Protein AF-A0A531KJY1-F1 (afdb_monomer_lite)

Structure (mmCIF, N/CA/C/O backbone):
data_AF-A0A531KJY1-F1
#
_entry.id   AF-A0A531KJY1-F1
#
loop_
_atom_site.group_PDB
_atom_site.id
_atom_site.type_symbol
_atom_site.label_atom_id
_atom_site.label_alt_id
_atom_site.label_comp_id
_atom_site.label_asym_id
_atom_site.label_entity_id
_atom_site.label_seq_id
_atom_site.pdbx_PDB_ins_code
_atom_site.Cartn_x
_atom_site.Cartn_y
_atom_site.Cartn_z
_atom_site.occupancy
_atom_site.B_iso_or_equiv
_atom_site.auth_seq_id
_atom_site.auth_comp_id
_atom_site.auth_asym_id
_atom_site.auth_atom_id
_atom_site.pdbx_PDB_model_num
ATOM 1 N N . MET A 1 1 ? 23.963 -1.052 -19.047 1.00 77.12 1 MET A N 1
ATOM 2 C CA . MET A 1 1 ? 23.993 -1.366 -17.599 1.00 77.12 1 MET A CA 1
ATOM 3 C C . MET A 1 1 ? 23.318 -0.297 -16.748 1.00 77.12 1 MET A C 1
ATOM 5 O O . MET A 1 1 ? 22.362 -0.639 -16.072 1.00 77.12 1 MET A O 1
ATOM 9 N N . LEU A 1 2 ? 23.713 0.982 -16.828 1.00 85.12 2 LEU A N 1
ATOM 10 C CA . LEU A 1 2 ? 23.084 2.059 -16.037 1.00 85.12 2 LEU A CA 1
ATOM 11 C C . LEU A 1 2 ? 21.555 2.157 -16.219 1.00 85.12 2 LEU A C 1
ATOM 13 O O . LEU A 1 2 ? 20.832 2.262 -15.236 1.00 85.12 2 LEU A O 1
ATOM 17 N N . PHE A 1 3 ? 21.066 2.054 -17.460 1.00 85.00 3 PHE A N 1
ATOM 18 C CA . PHE A 1 3 ? 19.628 2.032 -17.759 1.00 85.00 3 PHE A CA 1
ATOM 19 C C . PHE A 1 3 ? 18.883 0.946 -16.968 1.00 85.00 3 PHE A C 1
ATOM 21 O O . PHE A 1 3 ? 17.922 1.247 -16.269 1.00 85.00 3 PHE A O 1
ATOM 28 N N . TRP A 1 4 ? 19.368 -0.298 -17.028 1.00 87.31 4 TRP A N 1
ATOM 29 C CA . TRP A 1 4 ? 18.764 -1.433 -16.331 1.00 87.31 4 TRP A CA 1
ATOM 30 C C . TRP A 1 4 ? 18.750 -1.252 -14.813 1.00 87.31 4 TRP A C 1
ATOM 32 O O . TRP A 1 4 ? 17.758 -1.583 -14.172 1.00 87.31 4 TRP A O 1
ATOM 42 N N . VAL A 1 5 ? 19.809 -0.668 -14.243 1.00 90.44 5 VAL A N 1
ATOM 43 C CA . VAL A 1 5 ? 19.869 -0.344 -12.810 1.00 90.44 5 VAL A CA 1
ATOM 44 C C . VAL A 1 5 ? 18.791 0.675 -12.435 1.00 90.44 5 VAL A C 1
ATOM 46 O O . VAL A 1 5 ? 18.041 0.449 -11.489 1.00 90.44 5 VAL A O 1
ATOM 49 N N . ILE A 1 6 ? 18.664 1.767 -13.194 1.00 92.69 6 ILE A N 1
ATOM 50 C CA . ILE A 1 6 ? 17.649 2.800 -12.938 1.00 92.69 6 ILE A CA 1
ATOM 51 C C . ILE A 1 6 ? 16.239 2.221 -13.093 1.00 92.69 6 ILE A C 1
ATOM 53 O O . ILE A 1 6 ? 15.398 2.413 -12.217 1.00 92.69 6 ILE A O 1
ATOM 57 N N . ALA A 1 7 ? 15.986 1.472 -14.168 1.00 91.06 7 ALA A N 1
ATOM 58 C CA . ALA A 1 7 ? 14.699 0.830 -14.415 1.00 91.06 7 ALA A CA 1
ATOM 59 C C . ALA A 1 7 ? 14.319 -0.136 -13.281 1.00 91.06 7 ALA A C 1
ATOM 61 O O . ALA A 1 7 ? 13.180 -0.110 -12.811 1.00 91.06 7 ALA A O 1
ATOM 62 N N . ALA A 1 8 ? 15.271 -0.937 -12.790 1.00 91.94 8 ALA A N 1
ATOM 63 C CA . ALA A 1 8 ? 15.054 -1.842 -11.666 1.00 91.94 8 ALA A CA 1
ATOM 64 C C . ALA A 1 8 ? 14.720 -1.083 -10.372 1.00 91.94 8 ALA A C 1
ATOM 66 O O . ALA A 1 8 ? 13.756 -1.435 -9.695 1.00 91.94 8 ALA A O 1
ATOM 67 N N . ILE A 1 9 ? 15.458 -0.012 -10.055 1.00 96.69 9 ILE A N 1
ATOM 68 C CA . ILE A 1 9 ? 15.207 0.816 -8.864 1.00 96.69 9 ILE A CA 1
ATOM 69 C C . ILE A 1 9 ? 13.824 1.464 -8.927 1.00 96.69 9 ILE A C 1
ATOM 71 O O . ILE A 1 9 ? 13.078 1.395 -7.954 1.00 96.69 9 ILE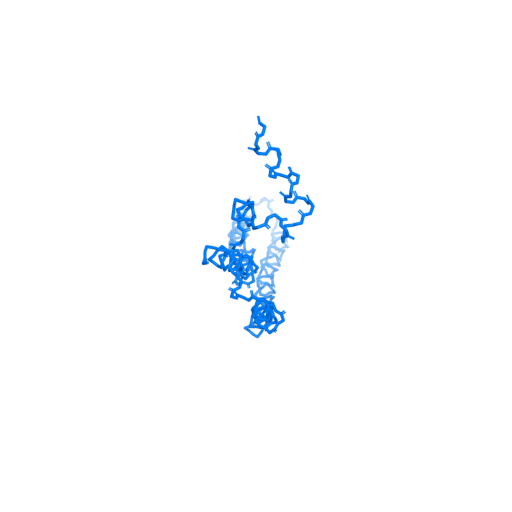 A O 1
ATOM 75 N N . LEU A 1 10 ? 13.458 2.064 -10.063 1.00 96.75 10 LEU A N 1
ATOM 76 C CA . LEU A 1 10 ? 12.151 2.705 -10.232 1.00 96.75 10 LEU A CA 1
ATOM 77 C C . LEU A 1 10 ? 11.010 1.691 -10.132 1.00 96.75 10 LEU A C 1
ATOM 79 O O . LEU A 1 10 ? 10.015 1.950 -9.460 1.00 96.75 10 LEU A O 1
ATOM 83 N N . THR A 1 11 ? 11.172 0.517 -10.743 1.00 95.31 11 THR A N 1
ATOM 84 C CA . THR A 1 11 ? 10.172 -0.559 -10.698 1.00 95.31 11 THR A CA 1
ATOM 85 C C . THR A 1 11 ? 9.995 -1.095 -9.281 1.00 95.31 11 THR A C 1
ATOM 87 O O . THR A 1 11 ? 8.866 -1.265 -8.815 1.00 95.31 11 THR A O 1
ATOM 90 N N . LEU A 1 12 ? 11.102 -1.327 -8.568 1.00 94.50 12 LEU A N 1
ATOM 91 C CA . LEU A 1 12 ? 11.079 -1.766 -7.178 1.00 94.50 12 LEU A CA 1
ATOM 92 C C . LEU A 1 12 ? 10.454 -0.697 -6.277 1.00 94.50 12 LEU A C 1
ATOM 94 O O . LEU A 1 12 ? 9.583 -1.014 -5.473 1.00 94.50 12 LEU A O 1
ATOM 98 N N . GLY A 1 13 ? 10.849 0.566 -6.448 1.00 96.06 13 GLY A N 1
ATOM 99 C CA . GLY A 1 13 ? 10.304 1.701 -5.708 1.00 96.06 13 GLY A CA 1
ATOM 100 C C . GLY A 1 13 ? 8.798 1.857 -5.912 1.00 96.06 13 GLY A C 1
ATOM 101 O O . GLY A 1 13 ? 8.062 1.964 -4.935 1.00 96.06 13 GLY A O 1
ATOM 102 N N . ALA A 1 14 ? 8.322 1.782 -7.158 1.00 94.25 14 ALA A N 1
ATOM 103 C CA . ALA A 1 14 ? 6.896 1.828 -7.477 1.00 94.25 14 ALA A CA 1
ATOM 104 C C . ALA A 1 14 ? 6.132 0.636 -6.876 1.00 94.25 14 ALA A C 1
ATOM 106 O O . ALA A 1 14 ? 5.080 0.819 -6.267 1.00 94.25 14 ALA A O 1
ATOM 107 N N . SER A 1 15 ? 6.686 -0.577 -6.981 1.00 93.06 15 SER A N 1
ATOM 108 C CA . SER A 1 15 ? 6.079 -1.782 -6.400 1.00 93.06 15 SER A CA 1
ATOM 109 C C . SER A 1 15 ? 5.977 -1.673 -4.877 1.00 93.06 15 SER A C 1
ATOM 111 O O . SER A 1 15 ? 4.924 -1.941 -4.303 1.00 93.06 15 SER A O 1
ATOM 113 N N . LEU A 1 16 ? 7.042 -1.219 -4.211 1.00 91.62 16 LEU A N 1
ATOM 114 C CA . LEU A 1 16 ? 7.056 -1.000 -2.766 1.00 91.62 16 LEU A CA 1
ATOM 115 C C . LEU A 1 16 ? 6.085 0.103 -2.346 1.00 91.62 16 LEU A C 1
ATOM 117 O O . LEU A 1 16 ? 5.383 -0.075 -1.357 1.00 91.62 16 LEU A O 1
ATOM 121 N N . ALA A 1 17 ? 5.982 1.202 -3.096 1.00 91.94 17 ALA A N 1
ATOM 122 C CA . ALA A 1 17 ? 5.030 2.274 -2.805 1.00 91.94 17 ALA A CA 1
ATOM 123 C C . ALA A 1 17 ? 3.573 1.780 -2.782 1.00 91.94 17 ALA A C 1
ATOM 125 O O . ALA A 1 17 ? 2.769 2.287 -2.004 1.00 91.94 17 ALA A O 1
ATOM 126 N N . VAL A 1 18 ? 3.246 0.761 -3.584 1.00 89.12 18 VAL A N 1
ATOM 127 C CA . VAL A 1 18 ? 1.929 0.107 -3.578 1.00 89.12 18 VAL A CA 1
ATOM 128 C C . VAL A 1 18 ? 1.825 -0.951 -2.473 1.00 89.12 18 VAL A C 1
ATOM 130 O O . VAL A 1 18 ? 0.808 -1.028 -1.786 1.00 89.12 18 VAL A O 1
ATOM 133 N N . LEU A 1 19 ? 2.867 -1.758 -2.258 1.00 88.38 19 LEU A N 1
ATOM 134 C CA . LEU A 1 19 ? 2.851 -2.843 -1.267 1.00 88.38 19 LEU A CA 1
ATOM 135 C C . LEU A 1 19 ? 2.899 -2.349 0.186 1.00 88.38 19 LEU A C 1
ATOM 137 O O . LEU A 1 19 ? 2.303 -2.974 1.059 1.00 88.38 19 LEU A O 1
ATOM 141 N N . LEU A 1 20 ? 3.572 -1.232 0.464 1.00 86.38 20 LEU A N 1
ATOM 142 C CA . LEU A 1 20 ? 3.695 -0.650 1.805 1.00 86.38 20 LEU A CA 1
ATOM 143 C C . LEU A 1 20 ? 2.334 -0.344 2.461 1.00 86.38 20 LEU A C 1
ATOM 145 O O . LEU A 1 20 ? 2.100 -0.832 3.570 1.00 86.38 20 LEU A O 1
ATOM 149 N N . PRO A 1 21 ? 1.405 0.396 1.822 1.00 82.44 21 PRO A N 1
ATOM 150 C CA . PRO A 1 21 ? 0.077 0.619 2.390 1.00 82.44 21 PRO A CA 1
ATOM 151 C C . PRO A 1 21 ? -0.770 -0.661 2.457 1.00 82.44 21 PRO A C 1
ATOM 153 O O . PRO A 1 21 ? -1.607 -0.772 3.346 1.00 82.44 21 PRO A O 1
ATOM 156 N N . LEU A 1 22 ? -0.537 -1.647 1.580 1.00 78.69 22 LEU A N 1
ATOM 157 C CA . LEU A 1 22 ? -1.215 -2.953 1.626 1.00 78.69 22 LEU A CA 1
ATOM 158 C C . LEU A 1 22 ? -0.744 -3.834 2.798 1.00 78.69 22 LEU A C 1
ATOM 160 O O . LEU A 1 22 ? -1.517 -4.641 3.317 1.00 78.69 22 LEU A O 1
ATOM 164 N N . ALA A 1 23 ? 0.519 -3.696 3.208 1.00 77.12 23 ALA A N 1
ATOM 165 C CA . ALA A 1 23 ? 1.104 -4.423 4.333 1.00 77.12 23 ALA A CA 1
ATOM 166 C C . ALA A 1 23 ? 0.803 -3.767 5.693 1.00 77.12 23 ALA A C 1
ATOM 168 O O . ALA A 1 23 ? 0.844 -4.438 6.728 1.00 77.12 23 ALA A O 1
ATOM 169 N N . GLY A 1 24 ? 0.504 -2.466 5.706 1.00 67.75 24 GLY A N 1
ATOM 170 C CA . GLY A 1 24 ? 0.161 -1.728 6.916 1.00 67.75 24 GLY A CA 1
ATOM 171 C C . GLY A 1 24 ? -1.221 -2.099 7.459 1.00 67.75 24 GLY A C 1
ATOM 172 O O . GLY A 1 24 ? -2.224 -2.013 6.757 1.00 67.75 24 GLY A O 1
ATOM 173 N N . SER A 1 25 ? -1.300 -2.452 8.745 1.00 60.12 25 SER A N 1
ATOM 174 C CA . SER A 1 25 ? -2.580 -2.447 9.467 1.00 60.12 25 SER A CA 1
ATOM 175 C C . SER A 1 25 ? -3.135 -1.020 9.517 1.00 60.12 25 SER A C 1
ATOM 177 O O . SER A 1 25 ? -2.363 -0.103 9.822 1.00 60.12 25 SER A O 1
ATOM 179 N N . PRO A 1 26 ? -4.448 -0.800 9.310 1.00 58.41 26 PRO A N 1
ATOM 180 C CA . PRO A 1 26 ? -5.062 0.487 9.601 1.00 58.41 26 PRO A CA 1
ATOM 181 C C . PRO A 1 26 ? -4.836 0.818 11.081 1.00 58.41 26 PRO A C 1
ATOM 183 O O . PRO A 1 26 ? -5.466 0.256 11.973 1.00 58.41 26 PRO A O 1
ATOM 186 N N . LYS A 1 27 ? -3.905 1.740 11.343 1.00 53.84 27 LYS A N 1
ATOM 187 C CA . LYS A 1 27 ? -3.534 2.218 12.686 1.00 53.84 27 LYS A CA 1
ATOM 188 C C . LYS A 1 27 ? -4.657 2.989 13.397 1.00 53.84 27 LYS A C 1
ATOM 190 O O . LYS A 1 27 ? -4.469 3.409 14.530 1.00 53.84 27 LYS A O 1
ATOM 195 N N . GLY A 1 28 ? -5.815 3.163 12.760 1.00 52.38 28 GLY A N 1
ATOM 196 C CA . GLY A 1 28 ? -6.917 3.978 13.274 1.00 52.38 28 GLY A CA 1
ATOM 197 C C . GLY A 1 28 ? -7.800 3.320 14.338 1.00 52.38 28 GLY A C 1
ATOM 198 O O . GLY A 1 28 ? -8.629 4.015 14.904 1.00 52.38 28 GLY A O 1
ATOM 199 N N . GLY A 1 29 ? -7.667 2.015 14.609 1.00 53.62 29 GLY A N 1
ATOM 200 C CA . GLY A 1 29 ? -8.592 1.307 15.510 1.00 53.62 29 GLY A CA 1
ATOM 201 C C . GLY A 1 29 ? -8.161 1.242 16.979 1.00 53.62 29 GLY A C 1
ATOM 202 O O . GLY A 1 29 ? -8.944 1.552 17.865 1.00 53.62 29 GLY A O 1
ATOM 203 N N . SER A 1 30 ? -6.918 0.835 17.251 1.00 55.47 30 SER A N 1
ATOM 204 C CA . SER A 1 30 ? -6.510 0.434 18.610 1.00 55.47 30 SER A CA 1
ATOM 205 C C . SER A 1 30 ? -6.047 1.603 19.489 1.00 55.47 30 SER A C 1
ATOM 207 O O . SER A 1 30 ? -6.502 1.715 20.620 1.00 55.47 30 SER A O 1
ATOM 209 N N . ALA A 1 31 ? -5.213 2.514 18.978 1.00 57.72 31 ALA A N 1
ATOM 210 C CA . ALA A 1 31 ? -4.670 3.604 19.798 1.00 57.72 31 ALA A CA 1
ATOM 211 C C . ALA A 1 31 ? -5.718 4.672 20.175 1.00 57.72 31 ALA A C 1
ATOM 213 O O . ALA A 1 31 ? -5.635 5.255 21.250 1.00 57.72 31 ALA A O 1
ATOM 214 N N . SER A 1 32 ? -6.709 4.917 19.308 1.00 62.53 32 SER A N 1
ATOM 215 C CA . SER A 1 32 ? -7.802 5.858 19.599 1.00 62.53 32 SER A CA 1
ATOM 216 C C . SER A 1 32 ? -8.794 5.275 20.605 1.00 62.53 32 SER A C 1
ATOM 218 O O . SER A 1 32 ? -9.239 5.977 21.503 1.00 62.53 32 SER A O 1
ATOM 220 N N . SER A 1 33 ? -9.102 3.978 20.486 1.00 70.94 33 SER A N 1
ATOM 221 C CA . SER A 1 33 ? -10.079 3.317 21.354 1.00 70.94 33 SER A CA 1
ATOM 222 C C . SER A 1 33 ? -9.606 3.211 22.806 1.00 70.94 33 SER A C 1
ATOM 224 O O . SER A 1 33 ? -10.433 3.331 23.706 1.00 70.94 33 SER A O 1
ATOM 226 N N . ASP A 1 34 ? -8.304 3.013 23.046 1.00 75.06 34 ASP A N 1
ATOM 227 C CA . ASP A 1 34 ? -7.744 2.982 24.408 1.00 75.06 34 ASP A CA 1
ATOM 228 C C . ASP A 1 34 ? -7.830 4.354 25.095 1.00 75.06 34 ASP A C 1
ATOM 230 O O . ASP A 1 34 ? -8.221 4.434 26.260 1.00 75.06 34 ASP A O 1
ATOM 234 N N . HIS A 1 35 ? -7.531 5.439 24.368 1.00 81.38 35 HIS A N 1
ATOM 235 C CA . HIS A 1 35 ? -7.673 6.809 24.878 1.00 81.38 35 HIS A CA 1
ATOM 236 C C . HIS A 1 35 ? -9.136 7.162 25.175 1.00 81.38 35 HIS A C 1
ATOM 238 O O . HIS A 1 35 ? -9.445 7.694 26.240 1.00 81.38 35 HIS A O 1
ATOM 244 N N . ASP A 1 36 ? -10.054 6.831 24.263 1.00 85.19 36 ASP A N 1
ATOM 245 C CA . ASP A 1 36 ? -11.480 7.111 24.452 1.00 85.19 36 ASP A CA 1
ATOM 246 C C . ASP A 1 36 ? -12.045 6.347 25.663 1.00 85.19 36 ASP A C 1
ATOM 248 O O . ASP A 1 36 ? -12.883 6.866 26.402 1.00 85.19 36 ASP A O 1
ATOM 252 N N . LEU A 1 37 ? -11.565 5.123 25.910 1.00 88.56 37 LEU A N 1
ATOM 253 C CA . LEU A 1 37 ? -11.973 4.314 27.057 1.00 88.56 37 LEU A CA 1
ATOM 254 C C . LEU A 1 37 ? -11.508 4.918 28.390 1.00 88.56 37 LEU A C 1
ATOM 256 O O . LEU A 1 37 ? -12.263 4.887 29.364 1.00 88.56 37 LEU A O 1
ATOM 260 N N . GLU A 1 38 ? -10.302 5.487 28.440 1.00 89.75 38 GLU A N 1
ATOM 261 C CA . GLU A 1 38 ? -9.801 6.217 29.610 1.00 89.75 38 GLU A CA 1
ATOM 262 C C . GLU A 1 38 ? -10.679 7.437 29.925 1.00 89.75 38 GLU A C 1
ATOM 264 O O . GLU A 1 38 ? -11.123 7.596 31.062 1.00 89.75 38 GLU A O 1
ATOM 269 N N . VAL A 1 39 ? -11.066 8.210 28.904 1.00 92.12 39 VAL A N 1
ATOM 270 C CA . VAL A 1 39 ? -11.992 9.347 29.057 1.00 92.12 39 VAL A CA 1
ATOM 271 C C . VAL A 1 39 ? -13.358 8.902 29.594 1.00 92.12 39 VAL A C 1
ATOM 273 O O . VAL A 1 39 ? -13.911 9.543 30.487 1.00 92.12 39 VAL A O 1
ATOM 276 N N . TYR A 1 40 ? -13.919 7.793 29.097 1.00 92.81 40 TYR A N 1
ATOM 277 C CA . TYR A 1 40 ? -15.202 7.286 29.600 1.00 92.81 40 TYR A CA 1
ATOM 278 C C . TYR A 1 40 ? -15.124 6.760 31.042 1.00 92.81 40 TYR A C 1
ATOM 280 O O . TYR A 1 40 ? -16.108 6.861 31.779 1.00 92.81 40 TYR A O 1
ATOM 288 N N . ARG A 1 41 ? -13.974 6.221 31.474 1.00 92.00 41 ARG A N 1
ATOM 289 C CA . ARG A 1 41 ? -13.747 5.850 32.883 1.00 92.00 41 ARG A CA 1
ATOM 290 C C . ARG A 1 41 ? -13.722 7.081 33.783 1.00 92.00 41 ARG A C 1
ATOM 292 O O . ARG A 1 41 ? -14.361 7.063 34.836 1.00 92.00 41 ARG A O 1
ATOM 299 N N . ASP A 1 42 ? -13.055 8.144 33.343 1.00 94.62 42 ASP A N 1
ATOM 300 C CA . ASP A 1 42 ? -13.033 9.418 34.060 1.00 94.62 42 ASP A CA 1
ATOM 301 C C . ASP A 1 42 ? -14.440 10.011 34.185 1.00 94.62 42 ASP A C 1
ATOM 303 O O . ASP A 1 42 ? -14.840 10.367 35.295 1.00 94.62 42 ASP A O 1
ATOM 307 N N . GLN A 1 43 ? -15.240 9.993 33.111 1.00 94.69 43 GLN A N 1
ATOM 308 C CA . GLN A 1 43 ? -16.643 10.435 33.141 1.00 94.69 43 GLN A CA 1
ATOM 309 C C . GLN A 1 43 ? -17.489 9.653 34.152 1.00 94.69 43 GLN A C 1
ATOM 311 O O . GLN A 1 43 ? -18.322 10.237 34.843 1.00 94.69 43 GLN A O 1
ATOM 316 N N . LEU A 1 44 ? -17.274 8.339 34.271 1.00 95.38 44 LEU A N 1
ATOM 317 C CA . LEU A 1 44 ? -17.974 7.523 35.265 1.00 95.38 44 LEU A CA 1
ATOM 318 C C . LEU A 1 44 ? -17.606 7.953 36.694 1.00 95.38 44 LEU A C 1
ATOM 320 O O . LEU A 1 44 ? -18.471 8.052 37.560 1.00 95.38 44 LEU A O 1
ATOM 324 N N . SER A 1 45 ? -16.321 8.237 36.926 1.00 95.25 45 SER A N 1
ATOM 325 C CA . SER A 1 45 ? -15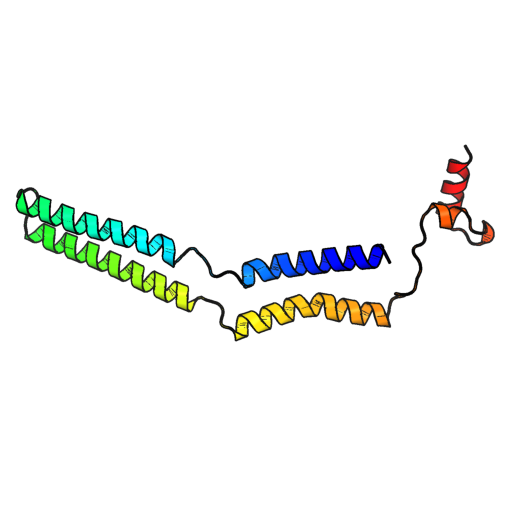.822 8.682 38.230 1.00 95.25 45 SER A CA 1
ATOM 326 C C . SER A 1 45 ? -16.302 10.089 38.599 1.00 95.25 45 SER A C 1
ATOM 328 O O . SER A 1 45 ? -16.538 10.381 39.772 1.00 95.25 45 SER A O 1
ATOM 330 N N . GLU A 1 46 ? -16.457 10.965 37.607 1.00 94.88 46 GLU A N 1
ATOM 331 C CA . GLU A 1 46 ? -16.991 12.310 37.784 1.00 94.88 46 GLU A CA 1
ATOM 332 C C . GLU A 1 46 ? -18.482 12.262 38.116 1.00 94.88 46 GLU A C 1
ATOM 334 O O . GLU A 1 46 ? -18.898 12.866 39.106 1.00 94.88 46 GLU A O 1
ATOM 339 N N . LEU A 1 47 ? -19.244 11.436 37.392 1.00 95.25 47 LEU A N 1
ATOM 340 C CA . LEU A 1 47 ? -20.656 11.179 37.664 1.00 95.25 47 LEU A CA 1
ATOM 341 C C . LEU A 1 47 ? -20.876 10.675 39.101 1.00 95.25 47 LEU A C 1
ATOM 343 O O . LEU A 1 47 ? -21.767 11.157 39.797 1.00 95.25 47 LEU A O 1
ATOM 347 N N . ASP A 1 48 ? -20.024 9.765 39.583 1.00 94.38 48 ASP A N 1
ATOM 348 C CA . ASP A 1 48 ? -20.085 9.270 40.964 1.00 94.38 48 ASP A CA 1
ATOM 349 C C . ASP A 1 48 ? -19.828 10.365 42.003 1.00 94.38 48 ASP A C 1
ATOM 351 O O . ASP A 1 48 ? -20.486 10.425 43.047 1.00 94.38 48 ASP A O 1
ATOM 355 N N . ARG A 1 49 ? -18.897 11.278 41.712 1.00 95.88 49 ARG A N 1
ATOM 356 C CA . ARG A 1 49 ? -18.629 12.433 42.574 1.00 95.88 49 ARG A CA 1
ATOM 357 C C . ARG A 1 49 ? -19.791 13.424 42.564 1.00 95.88 49 ARG A C 1
ATOM 359 O O . ARG A 1 49 ? -20.088 13.990 43.613 1.00 95.88 49 ARG A O 1
ATOM 366 N N . ASP A 1 50 ? -20.450 13.635 41.429 1.00 95.19 50 ASP A N 1
ATOM 367 C CA . ASP A 1 50 ? -21.612 14.524 41.322 1.00 95.19 50 ASP A CA 1
ATOM 368 C C . ASP A 1 50 ? -22.831 14.000 42.079 1.00 95.19 50 ASP A C 1
ATOM 370 O O . ASP A 1 50 ? -23.505 14.773 42.767 1.00 95.19 50 ASP A O 1
ATOM 374 N N . VAL A 1 51 ? -23.065 12.686 42.044 1.00 95.81 51 VAL A N 1
ATOM 375 C CA . VAL A 1 51 ? -24.096 12.036 42.867 1.00 95.81 51 VAL A CA 1
ATOM 376 C C . VAL A 1 51 ? -23.760 12.175 44.349 1.00 95.81 51 VAL A C 1
ATOM 378 O O . VAL A 1 51 ? -24.618 12.563 45.139 1.00 95.81 51 VAL A O 1
ATOM 381 N N . ALA A 1 52 ? -22.504 11.935 44.741 1.00 94.12 52 ALA A N 1
ATOM 382 C CA . ALA A 1 52 ? -22.069 12.090 46.131 1.00 94.12 52 ALA A CA 1
ATOM 383 C C . ALA A 1 52 ? -22.202 13.538 46.644 1.00 94.12 52 ALA A C 1
ATOM 385 O O . ALA A 1 52 ? -22.445 13.756 47.830 1.00 94.12 52 ALA A O 1
ATOM 386 N N . ARG A 1 53 ? -22.070 14.530 45.752 1.00 95.38 53 ARG A N 1
ATOM 387 C CA . ARG A 1 53 ? -22.306 15.955 46.039 1.00 95.38 53 ARG A CA 1
ATOM 388 C C . ARG A 1 53 ? -23.787 16.350 46.023 1.00 95.38 53 ARG A C 1
ATOM 390 O O . ARG A 1 53 ? -24.098 17.486 46.371 1.00 95.38 53 ARG A O 1
ATOM 397 N N . GLY A 1 54 ? -24.686 15.451 45.621 1.00 92.25 54 GLY A N 1
ATOM 398 C CA . GLY A 1 54 ? -26.116 15.729 45.473 1.00 92.25 54 GLY A CA 1
ATOM 399 C C . GLY A 1 54 ? -26.449 16.673 44.314 1.00 92.25 54 GLY A C 1
ATOM 400 O O . GLY A 1 54 ? -27.525 17.263 44.308 1.00 92.25 54 GLY A O 1
ATOM 401 N N . LEU A 1 55 ? -25.534 16.843 43.353 1.00 93.12 55 LEU A N 1
ATOM 402 C CA . LEU A 1 55 ? -25.734 17.688 42.169 1.00 93.12 55 LEU A CA 1
ATOM 403 C C . LEU A 1 55 ? -26.609 17.001 41.115 1.00 93.12 55 LEU A C 1
ATOM 405 O O . LEU A 1 55 ? -27.269 17.682 40.336 1.00 93.12 55 LEU A O 1
ATOM 409 N N . ILE A 1 56 ? -26.607 15.666 41.099 1.00 92.25 56 ILE A N 1
ATOM 410 C CA . ILE A 1 56 ? -27.368 14.833 40.165 1.00 92.25 56 ILE A CA 1
ATOM 411 C C . ILE A 1 56 ? -28.227 13.865 40.971 1.00 92.25 56 ILE A C 1
ATOM 413 O O . ILE A 1 56 ? -27.762 13.269 41.949 1.00 92.25 56 ILE A O 1
ATOM 417 N N . GLN A 1 57 ? -29.484 13.696 40.564 1.00 94.31 57 GLN A N 1
ATOM 418 C CA . GLN A 1 57 ? -30.365 12.745 41.228 1.00 94.31 57 GLN A CA 1
ATOM 419 C C . GLN A 1 57 ? -29.975 11.295 40.901 1.00 94.31 57 GLN A C 1
ATOM 421 O O . GLN A 1 57 ? -29.583 11.007 39.771 1.00 94.31 57 GLN A O 1
ATOM 426 N N . PRO A 1 58 ? -30.154 10.340 41.834 1.00 90.50 58 PRO A N 1
ATOM 427 C CA . PRO A 1 58 ? -29.771 8.944 41.613 1.00 90.50 58 PRO A CA 1
ATOM 428 C C . PRO A 1 58 ? -30.413 8.321 40.365 1.00 90.50 58 PRO A C 1
ATOM 430 O O . PRO A 1 58 ? -29.766 7.567 39.648 1.00 90.50 58 PRO A O 1
ATOM 433 N N . ALA A 1 59 ? -31.671 8.671 40.075 1.00 90.31 59 ALA A N 1
ATOM 434 C CA . ALA A 1 59 ? -32.380 8.177 38.896 1.00 90.31 59 ALA A CA 1
ATOM 435 C C . ALA A 1 59 ? -31.758 8.677 37.578 1.00 90.31 59 ALA A C 1
ATOM 437 O O . ALA A 1 59 ? -31.610 7.904 36.636 1.00 90.31 59 ALA A O 1
ATOM 438 N N . GLU A 1 60 ? -31.345 9.945 37.526 1.00 92.31 60 GLU A N 1
ATOM 439 C CA . GLU A 1 60 ? -30.682 10.544 36.357 1.00 92.31 60 GLU A CA 1
ATOM 440 C C . GLU A 1 60 ? -29.261 9.988 36.179 1.00 92.31 60 GLU A C 1
ATOM 442 O O . GLU A 1 60 ? -28.803 9.761 35.058 1.00 92.31 60 GLU A O 1
ATOM 447 N N . ALA A 1 61 ? -28.571 9.709 37.289 1.00 94.38 61 ALA A N 1
ATOM 448 C CA . ALA A 1 61 ? -27.244 9.108 37.270 1.00 94.38 61 ALA A CA 1
ATOM 449 C C . ALA A 1 61 ? -27.249 7.677 36.713 1.00 94.38 61 ALA A C 1
ATOM 451 O O . ALA A 1 61 ? -26.344 7.314 35.963 1.00 94.38 61 ALA A O 1
ATOM 452 N N . GLU A 1 62 ? -28.271 6.877 37.022 1.00 94.12 62 GLU A N 1
ATOM 453 C CA . GLU A 1 62 ? -28.429 5.536 36.446 1.00 94.12 62 GLU A CA 1
ATOM 454 C C . GLU A 1 62 ? -28.633 5.585 34.924 1.00 94.12 62 GLU A C 1
ATOM 456 O O . GLU A 1 62 ? -28.014 4.813 34.186 1.00 94.12 62 GLU A O 1
ATOM 461 N N . GLU A 1 63 ? -29.427 6.537 34.422 1.00 95.56 63 GLU A N 1
ATOM 462 C CA . GLU A 1 63 ? -29.593 6.732 32.977 1.00 95.56 63 GLU A CA 1
ATOM 463 C C . GLU A 1 63 ? -28.279 7.144 32.298 1.00 95.56 63 GLU A C 1
ATOM 465 O O . GLU A 1 63 ? -27.894 6.563 31.276 1.00 95.56 63 GLU A O 1
ATOM 470 N N . ALA A 1 64 ? -27.550 8.095 32.890 1.00 94.12 64 ALA A N 1
ATOM 471 C CA . ALA A 1 64 ? -26.257 8.544 32.383 1.00 94.12 64 ALA A CA 1
ATOM 472 C C . ALA A 1 64 ? -25.219 7.409 32.381 1.00 94.12 64 ALA A C 1
ATOM 474 O O . ALA A 1 64 ? -24.537 7.186 31.376 1.00 94.12 64 ALA A O 1
ATOM 475 N N . ARG A 1 65 ? -25.146 6.626 33.464 1.00 95.25 65 ARG A N 1
ATOM 476 C CA . ARG A 1 65 ? -24.269 5.453 33.585 1.00 95.25 65 ARG A CA 1
ATOM 477 C C . ARG A 1 65 ? -24.593 4.407 32.516 1.00 95.25 65 ARG A C 1
ATOM 479 O O . ARG A 1 65 ? -23.676 3.868 31.893 1.00 95.25 65 ARG A O 1
ATOM 486 N N . ALA A 1 66 ? -25.876 4.151 32.253 1.00 95.00 66 ALA A N 1
ATOM 487 C CA . ALA A 1 66 ? -26.309 3.220 31.214 1.00 95.00 66 ALA A CA 1
ATOM 488 C C . ALA A 1 66 ? -25.938 3.689 29.794 1.00 95.00 66 ALA A C 1
ATOM 490 O O . ALA A 1 66 ? -25.608 2.861 28.941 1.00 95.00 66 ALA A O 1
ATOM 491 N N . GLU A 1 67 ? -25.971 4.994 29.516 1.00 94.44 67 GLU A N 1
ATOM 492 C CA . GLU A 1 67 ? -25.543 5.546 28.225 1.00 94.44 67 GLU A CA 1
ATOM 493 C C . GLU A 1 67 ? -24.015 5.517 28.064 1.00 94.44 67 GLU A C 1
ATOM 495 O O . GLU A 1 67 ? -23.524 5.115 27.006 1.00 94.44 67 GLU A O 1
ATOM 500 N N . ILE A 1 68 ? -23.249 5.850 29.109 1.00 94.12 68 ILE A N 1
ATOM 501 C CA . ILE A 1 68 ? -21.779 5.737 29.092 1.00 94.12 68 ILE A CA 1
ATOM 502 C C . ILE A 1 68 ? -21.367 4.275 28.861 1.00 94.12 68 ILE A C 1
ATOM 504 O O . ILE A 1 68 ? -20.560 3.994 27.975 1.00 94.12 68 ILE A O 1
ATOM 508 N N . ALA A 1 69 ? -21.987 3.320 29.564 1.00 91.31 69 ALA A N 1
ATOM 509 C CA . ALA A 1 69 ? -21.745 1.892 29.354 1.00 91.31 69 ALA A CA 1
ATOM 510 C C . ALA A 1 69 ? -22.073 1.447 27.916 1.00 91.31 69 ALA A C 1
ATOM 512 O O . ALA A 1 69 ? -21.298 0.715 27.296 1.00 91.31 69 ALA A O 1
ATOM 513 N N . ARG A 1 70 ? -23.180 1.938 27.336 1.00 92.56 70 ARG A N 1
ATOM 514 C CA . ARG A 1 70 ? -23.510 1.697 25.920 1.00 92.56 70 ARG A CA 1
ATOM 515 C C . ARG A 1 70 ? -22.449 2.257 24.972 1.00 92.56 70 ARG A C 1
ATOM 517 O O . ARG A 1 70 ? -22.156 1.614 23.965 1.00 92.56 70 ARG A O 1
ATOM 524 N N . ARG A 1 71 ? -21.872 3.428 25.256 1.00 90.00 71 ARG A N 1
ATOM 525 C CA . ARG A 1 71 ? -20.803 4.029 24.437 1.00 90.00 71 ARG A CA 1
ATOM 526 C C . ARG A 1 71 ? -19.503 3.235 24.515 1.00 90.00 71 ARG A C 1
ATOM 528 O O . ARG A 1 71 ? -18.914 2.977 23.469 1.00 90.00 71 ARG A O 1
ATOM 535 N N . ILE A 1 72 ? -19.130 2.764 25.703 1.00 89.62 72 ILE A N 1
ATOM 536 C C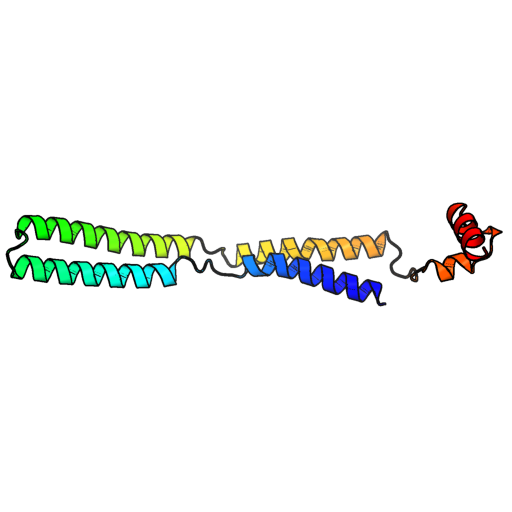A . ILE A 1 72 ? -17.978 1.870 25.897 1.00 89.62 72 ILE A CA 1
ATOM 537 C C . ILE A 1 72 ? -18.160 0.579 25.083 1.00 89.62 72 ILE A C 1
ATOM 539 O O . ILE A 1 72 ? -17.274 0.202 24.322 1.00 89.62 72 ILE A O 1
ATOM 543 N N . LEU A 1 73 ? -19.338 -0.054 25.145 1.00 87.31 73 LEU A N 1
ATOM 544 C CA . LEU A 1 73 ? -19.632 -1.254 24.347 1.00 87.31 73 LEU A CA 1
ATOM 545 C C . LEU A 1 73 ? -19.567 -0.998 22.831 1.00 87.31 73 LEU A C 1
ATOM 547 O O . LEU A 1 73 ? -19.234 -1.898 22.059 1.00 87.31 73 LEU A O 1
ATOM 551 N N . ARG A 1 74 ? -19.895 0.213 22.363 1.00 85.62 74 ARG A N 1
ATOM 552 C CA . ARG A 1 74 ? -19.774 0.573 20.939 1.00 85.62 74 ARG A CA 1
ATOM 553 C C . ARG A 1 74 ? -18.319 0.718 20.491 1.00 85.62 74 ARG A C 1
ATOM 555 O O . ARG A 1 74 ? -18.050 0.383 19.339 1.00 85.62 74 ARG A O 1
ATOM 562 N N . LEU A 1 75 ? -17.416 1.188 21.358 1.00 82.44 75 LEU A N 1
ATOM 563 C CA . LEU A 1 75 ? -15.978 1.247 21.063 1.00 82.44 75 LEU A CA 1
ATOM 564 C C . LEU A 1 75 ? -15.407 -0.156 20.827 1.00 82.44 75 LEU A C 1
ATOM 566 O O . LEU A 1 75 ? -14.757 -0.384 19.811 1.00 82.44 75 LEU A O 1
ATOM 570 N N . ASP A 1 76 ? -15.745 -1.104 21.702 1.00 74.56 76 ASP A N 1
ATOM 571 C CA . ASP A 1 76 ? -15.298 -2.500 21.612 1.00 74.56 76 ASP A CA 1
ATOM 572 C C . ASP A 1 76 ? -15.786 -3.166 20.312 1.00 74.56 76 ASP A C 1
ATOM 574 O O . ASP A 1 76 ? -15.010 -3.663 19.498 1.00 74.56 76 ASP A O 1
ATOM 578 N N . ASN A 1 77 ? -17.079 -3.008 20.004 1.00 73.62 77 ASN A N 1
ATOM 579 C CA . ASN A 1 77 ? -17.653 -3.472 18.738 1.00 73.62 77 ASN A CA 1
ATOM 580 C C . ASN A 1 77 ? -17.021 -2.810 17.499 1.00 73.62 77 ASN A C 1
ATOM 582 O O . ASN A 1 77 ? -16.986 -3.411 16.422 1.00 73.62 77 ASN A O 1
ATOM 586 N N . ALA A 1 78 ? -16.586 -1.551 17.599 1.00 69.69 78 ALA A N 1
ATOM 587 C CA . ALA A 1 78 ? -15.909 -0.859 16.507 1.00 69.69 78 ALA A CA 1
ATOM 588 C C . ALA A 1 78 ? -14.476 -1.381 16.318 1.00 69.69 78 ALA A C 1
ATOM 590 O O . ALA A 1 78 ? -14.055 -1.565 15.173 1.00 69.69 78 ALA A O 1
ATOM 591 N N . ALA A 1 79 ? -13.767 -1.680 17.410 1.00 66.12 79 ALA A N 1
ATOM 592 C CA 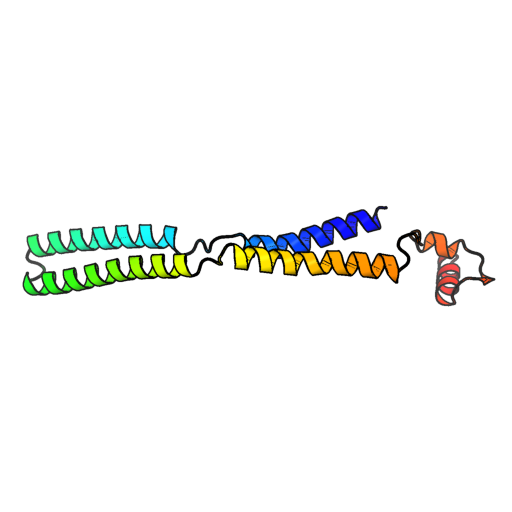. ALA A 1 79 ? -12.448 -2.304 17.397 1.00 66.12 79 ALA A CA 1
ATOM 593 C C . ALA A 1 79 ? -12.499 -3.718 16.793 1.00 66.12 79 ALA A C 1
ATOM 595 O O . ALA A 1 79 ? -11.736 -4.014 15.871 1.00 66.12 79 ALA A O 1
ATOM 596 N N . ASP A 1 80 ? -13.471 -4.540 17.192 1.00 63.06 80 ASP A N 1
ATOM 597 C CA . ASP A 1 80 ? -13.691 -5.879 16.632 1.00 63.06 80 ASP A CA 1
ATOM 598 C C . ASP A 1 80 ? -14.047 -5.836 15.143 1.00 63.06 80 ASP A C 1
ATOM 600 O O . ASP A 1 80 ? -13.512 -6.594 14.330 1.00 63.06 80 ASP A O 1
ATOM 604 N N . LYS A 1 81 ? -14.910 -4.898 14.733 1.00 62.91 81 LYS A N 1
ATOM 605 C CA . LYS A 1 81 ? -15.248 -4.699 13.313 1.00 62.91 81 LYS A CA 1
ATOM 606 C C . LYS A 1 81 ? -14.065 -4.189 12.493 1.00 62.91 81 LYS A C 1
ATOM 608 O O . LYS A 1 81 ? -13.975 -4.507 11.306 1.00 62.91 81 LYS A O 1
ATOM 613 N N . ALA A 1 82 ? -13.175 -3.395 13.087 1.00 62.69 82 ALA A N 1
ATOM 614 C CA . ALA A 1 82 ? -11.942 -2.949 12.445 1.00 62.69 82 ALA A CA 1
ATOM 615 C C . ALA A 1 82 ? -10.927 -4.098 12.318 1.00 62.69 82 ALA A C 1
ATOM 617 O O . ALA A 1 82 ? -10.301 -4.238 11.266 1.00 62.69 82 ALA A O 1
ATOM 618 N N . ALA A 1 83 ? -10.818 -4.961 13.332 1.00 60.72 83 ALA A N 1
ATOM 619 C CA . ALA A 1 83 ? -10.010 -6.177 13.290 1.00 60.72 83 ALA A CA 1
ATOM 620 C C . ALA A 1 83 ? -10.536 -7.178 12.246 1.00 60.72 83 ALA A C 1
ATOM 622 O O . ALA A 1 83 ? -9.756 -7.710 11.460 1.00 60.72 83 ALA A O 1
ATOM 623 N N . ALA A 1 84 ? -11.857 -7.354 12.141 1.00 60.72 84 ALA A N 1
ATOM 624 C CA . ALA A 1 84 ? -12.495 -8.186 11.117 1.00 60.72 84 ALA A CA 1
ATOM 625 C C . ALA A 1 84 ? -12.351 -7.629 9.685 1.00 60.72 84 ALA A C 1
ATOM 627 O O . ALA A 1 84 ? -12.489 -8.369 8.712 1.00 60.72 84 ALA A O 1
ATOM 628 N N . ARG A 1 85 ? -12.058 -6.329 9.536 1.00 63.41 85 ARG A N 1
ATOM 629 C CA . ARG A 1 85 ? -11.763 -5.673 8.249 1.00 63.41 85 ARG A CA 1
ATOM 630 C C . ARG A 1 85 ? -10.299 -5.770 7.825 1.00 63.41 85 ARG A C 1
ATOM 632 O O . ARG A 1 85 ? -9.956 -5.283 6.748 1.00 63.41 85 ARG A O 1
ATOM 639 N N . GLN A 1 86 ? -9.439 -6.387 8.634 1.00 67.19 86 GLN A N 1
ATOM 640 C CA . GLN A 1 86 ? -8.071 -6.685 8.225 1.00 67.19 86 GLN A CA 1
ATOM 641 C C . GLN A 1 86 ? -8.101 -7.612 7.001 1.00 67.19 86 GLN A C 1
ATOM 643 O O . GLN A 1 86 ? -8.764 -8.652 7.038 1.00 67.19 86 GLN A O 1
ATOM 648 N N . PRO A 1 87 ? -7.394 -7.275 5.906 1.00 69.50 87 PRO A N 1
ATOM 649 C CA . PRO A 1 87 ? -7.311 -8.169 4.765 1.00 69.50 87 PRO A CA 1
ATOM 650 C C . PRO A 1 87 ? -6.689 -9.492 5.214 1.00 69.50 87 PRO A C 1
ATOM 652 O O . PRO A 1 87 ? -5.626 -9.507 5.841 1.00 69.50 87 PRO A O 1
ATOM 655 N N . SER A 1 88 ? -7.359 -10.597 4.882 1.00 82.31 88 SER A N 1
ATOM 656 C CA . SER A 1 88 ? -6.870 -11.943 5.182 1.00 82.31 88 SER A CA 1
ATOM 657 C C . SER A 1 88 ? -5.485 -12.179 4.566 1.00 82.31 88 SER A C 1
ATOM 659 O O . SER A 1 88 ? -5.104 -11.520 3.591 1.00 82.31 88 SER A O 1
ATOM 661 N N . MET A 1 89 ? -4.735 -13.162 5.082 1.00 82.25 89 MET A N 1
ATOM 662 C CA . MET A 1 89 ? -3.453 -13.563 4.482 1.00 82.25 89 MET A CA 1
ATOM 663 C C . MET A 1 89 ? -3.618 -13.886 2.985 1.00 82.25 89 MET A C 1
ATOM 665 O O . MET A 1 89 ? -2.792 -13.467 2.178 1.00 82.25 89 MET A O 1
ATOM 669 N N . ALA A 1 90 ? -4.718 -14.545 2.602 1.00 86.12 90 ALA A N 1
ATOM 670 C CA . ALA A 1 90 ? -5.034 -14.834 1.206 1.00 86.12 90 ALA A CA 1
ATOM 671 C C . ALA A 1 90 ? -5.220 -13.553 0.376 1.00 86.12 90 ALA A C 1
ATOM 673 O O . ALA A 1 90 ? -4.657 -13.434 -0.708 1.00 86.12 90 ALA A O 1
ATOM 674 N N . THR A 1 91 ? -5.940 -12.557 0.901 1.00 86.12 91 THR A N 1
ATOM 675 C CA . THR A 1 91 ? -6.117 -11.256 0.237 1.00 86.12 91 THR A CA 1
ATOM 676 C C . THR A 1 91 ? -4.779 -10.540 0.044 1.00 86.12 91 THR A C 1
ATOM 678 O O . THR A 1 91 ? -4.512 -10.022 -1.038 1.00 86.12 91 THR A O 1
ATOM 681 N N . ARG A 1 92 ? -3.908 -10.552 1.062 1.00 86.56 92 ARG A N 1
ATOM 682 C CA . ARG A 1 92 ? -2.559 -9.967 0.973 1.00 86.56 92 ARG A CA 1
ATOM 683 C C . ARG A 1 92 ? -1.690 -10.690 -0.056 1.00 86.56 92 ARG A C 1
ATOM 685 O O . ARG A 1 92 ? -1.000 -10.029 -0.830 1.00 86.56 92 ARG A O 1
ATOM 692 N N . LEU A 1 93 ? -1.745 -12.022 -0.100 1.00 90.38 93 LEU A N 1
ATOM 693 C CA . LEU A 1 93 ? -1.029 -12.829 -1.090 1.00 90.38 93 LEU A CA 1
ATOM 694 C C . LEU A 1 93 ? -1.496 -12.522 -2.514 1.00 90.38 93 LEU A C 1
ATOM 696 O O . LEU A 1 93 ? -0.660 -12.255 -3.371 1.00 90.38 93 LEU A O 1
ATOM 700 N N . VAL A 1 94 ? -2.810 -12.488 -2.757 1.00 92.44 94 VAL A N 1
ATOM 701 C CA . VAL A 1 94 ? -3.375 -12.161 -4.077 1.00 92.44 94 VAL A CA 1
ATOM 702 C C . VAL A 1 94 ? -2.992 -10.746 -4.506 1.00 92.44 94 VAL A C 1
ATOM 704 O O . VAL A 1 94 ? -2.551 -10.557 -5.636 1.00 92.44 94 VAL A O 1
ATOM 707 N N . ALA A 1 95 ? -3.096 -9.759 -3.612 1.00 89.19 95 ALA A N 1
ATOM 708 C CA . ALA A 1 95 ? -2.699 -8.385 -3.915 1.00 89.19 95 ALA A CA 1
ATOM 709 C C . ALA A 1 95 ? -1.199 -8.287 -4.241 1.00 89.19 95 ALA A C 1
ATOM 711 O O . ALA A 1 95 ? -0.818 -7.652 -5.221 1.00 89.19 95 ALA A O 1
ATOM 712 N N . THR A 1 96 ? -0.352 -8.974 -3.471 1.00 91.31 96 THR A N 1
ATOM 713 C CA . THR A 1 96 ? 1.098 -9.007 -3.714 1.00 91.31 96 THR A CA 1
ATOM 714 C C . THR A 1 96 ? 1.418 -9.668 -5.053 1.00 91.31 96 THR A C 1
ATOM 716 O O . THR A 1 96 ? 2.194 -9.127 -5.838 1.00 91.31 96 THR A O 1
ATOM 719 N N . ALA A 1 97 ? 0.780 -10.802 -5.349 1.00 94.06 97 ALA A N 1
ATOM 720 C CA . ALA A 1 97 ? 0.927 -11.501 -6.619 1.00 94.06 97 ALA A CA 1
ATOM 721 C C . ALA A 1 97 ? 0.487 -10.625 -7.799 1.00 94.06 97 ALA A C 1
ATOM 723 O O . ALA A 1 97 ? 1.196 -10.563 -8.797 1.00 94.06 97 ALA A O 1
ATOM 724 N N . ALA A 1 98 ? -0.627 -9.899 -7.673 1.00 93.06 98 ALA A N 1
ATOM 725 C CA . ALA A 1 98 ? -1.106 -8.986 -8.707 1.00 93.06 98 ALA A CA 1
ATOM 726 C C . ALA A 1 98 ? -0.120 -7.834 -8.969 1.00 93.06 98 ALA A C 1
ATOM 728 O O . ALA A 1 98 ? 0.169 -7.531 -10.125 1.00 93.06 98 ALA A O 1
ATOM 729 N N . VAL A 1 99 ? 0.441 -7.229 -7.915 1.00 93.75 99 VAL A N 1
ATOM 730 C CA . VAL A 1 99 ? 1.442 -6.156 -8.049 1.00 93.75 99 VAL A CA 1
ATOM 731 C C . VAL A 1 99 ? 2.716 -6.671 -8.717 1.00 93.75 99 VAL A C 1
ATOM 733 O O . VAL A 1 99 ? 3.234 -6.016 -9.615 1.00 93.75 99 VAL A O 1
ATOM 736 N N . LEU A 1 100 ? 3.206 -7.851 -8.324 1.00 94.00 100 LEU A N 1
ATOM 737 C CA . LEU A 1 100 ? 4.422 -8.441 -8.893 1.00 94.00 100 LEU A CA 1
ATOM 738 C C . LEU A 1 100 ? 4.216 -9.025 -10.296 1.00 94.00 100 LEU A C 1
ATOM 740 O O . LEU A 1 100 ? 5.168 -9.086 -11.072 1.00 94.00 100 LEU A O 1
ATOM 744 N N . ALA A 1 101 ? 2.993 -9.417 -10.655 1.00 96.06 101 ALA A N 1
ATOM 745 C CA . ALA A 1 101 ? 2.690 -9.923 -11.989 1.00 96.06 101 ALA A CA 1
ATOM 746 C C . ALA A 1 101 ? 3.012 -8.883 -13.069 1.00 96.06 101 ALA A C 1
ATOM 748 O O . ALA A 1 101 ? 3.552 -9.243 -14.110 1.00 96.06 101 ALA A O 1
ATOM 749 N N . VAL A 1 102 ? 2.754 -7.596 -12.812 1.00 94.38 102 VAL A N 1
ATOM 750 C CA . VAL A 1 102 ? 3.008 -6.517 -13.778 1.00 94.38 102 VAL A CA 1
ATOM 751 C C . VAL A 1 102 ? 4.480 -6.452 -14.213 1.00 94.38 102 VAL A C 1
ATOM 753 O O . VAL A 1 102 ? 4.733 -6.612 -15.410 1.00 94.38 102 VAL A O 1
ATOM 756 N N . PRO A 1 103 ? 5.472 -6.256 -13.319 1.00 94.69 103 PRO A N 1
ATOM 757 C CA . PRO A 1 103 ? 6.871 -6.209 -13.728 1.00 94.69 103 PRO A CA 1
ATOM 758 C C . PRO A 1 103 ? 7.382 -7.553 -14.261 1.00 94.69 103 PRO A C 1
ATOM 760 O O . PRO A 1 103 ? 8.159 -7.554 -15.211 1.00 94.69 103 PRO A O 1
ATOM 763 N N . LEU A 1 104 ? 6.928 -8.690 -13.720 1.00 95.31 104 LEU A N 1
ATOM 764 C CA . LEU A 1 104 ? 7.368 -10.014 -14.181 1.00 95.31 104 LEU A CA 1
ATOM 765 C C . LEU A 1 104 ? 6.898 -10.323 -15.607 1.00 95.31 104 LEU A C 1
ATOM 767 O O . LEU A 1 104 ? 7.693 -10.748 -16.445 1.00 95.31 104 LEU A O 1
ATOM 771 N N . VAL A 1 105 ? 5.620 -10.073 -15.899 1.00 96.69 105 VAL A N 1
ATOM 772 C CA . VAL A 1 105 ? 5.059 -10.245 -17.245 1.00 96.69 105 VAL A CA 1
ATOM 773 C C . VAL A 1 105 ? 5.680 -9.237 -18.204 1.00 96.69 105 VAL A C 1
ATOM 775 O O . VAL A 1 105 ? 6.073 -9.617 -19.302 1.00 96.69 105 VAL A O 1
ATOM 778 N N . SER A 1 106 ? 5.841 -7.977 -17.786 1.00 93.62 106 SER A N 1
ATOM 779 C CA . SER A 1 106 ? 6.487 -6.948 -18.614 1.00 93.62 106 SER A CA 1
ATOM 780 C C . SER A 1 106 ? 7.911 -7.345 -18.994 1.00 93.62 106 SER A C 1
ATOM 782 O O . SER A 1 106 ? 8.291 -7.229 -20.156 1.00 93.62 106 SER A O 1
ATOM 784 N N . TRP A 1 107 ? 8.683 -7.870 -18.037 1.00 92.94 107 TRP A N 1
ATOM 785 C CA . TRP A 1 107 ? 10.031 -8.369 -18.289 1.00 92.94 107 TRP A CA 1
ATOM 786 C C . TRP A 1 107 ? 10.033 -9.540 -19.277 1.00 92.94 107 TRP A C 1
ATOM 788 O O . TRP A 1 107 ? 10.803 -9.530 -20.234 1.00 92.94 107 TRP A O 1
ATOM 798 N N . GLY A 1 108 ? 9.149 -10.524 -19.078 1.00 94.38 108 GLY A N 1
ATOM 799 C CA . GLY A 1 108 ? 9.033 -11.688 -19.962 1.00 94.38 108 GLY A CA 1
ATOM 800 C C . GLY A 1 108 ? 8.570 -11.345 -21.381 1.00 94.38 108 GLY A C 1
ATOM 801 O O . GLY A 1 108 ? 9.019 -11.962 -22.343 1.00 94.38 108 GLY A O 1
ATOM 802 N N . LEU A 1 109 ? 7.696 -10.349 -21.533 1.00 96.12 109 LEU A N 1
ATOM 803 C CA . LEU A 1 109 ? 7.285 -9.853 -22.847 1.00 96.12 109 LEU A CA 1
ATOM 804 C C . LEU A 1 109 ? 8.406 -9.060 -23.518 1.00 96.12 109 LEU A C 1
ATOM 806 O O . LEU A 1 109 ? 8.661 -9.248 -24.705 1.00 96.12 109 LEU A O 1
ATOM 810 N N . TYR A 1 110 ? 9.103 -8.206 -22.768 1.00 92.38 110 TYR A N 1
ATOM 811 C CA . TYR A 1 110 ? 10.213 -7.425 -23.305 1.00 92.38 110 TYR A CA 1
ATOM 812 C C . TYR A 1 110 ? 11.395 -8.306 -23.721 1.00 92.38 110 TYR A C 1
ATOM 814 O O . TYR A 1 110 ? 12.040 -8.014 -24.723 1.00 92.38 110 TYR A O 1
ATOM 822 N N . SER A 1 111 ? 11.665 -9.402 -23.009 1.00 91.56 111 SER A N 1
ATOM 823 C CA . SER A 1 111 ? 12.726 -10.332 -23.404 1.00 91.56 111 SER A CA 1
ATOM 824 C C . SER A 1 111 ? 12.407 -11.100 -24.690 1.00 91.56 111 SER A C 1
ATOM 826 O O . SER A 1 111 ? 13.333 -11.446 -25.415 1.00 91.56 111 SER A O 1
ATOM 828 N N . GLN A 1 112 ? 11.127 -11.351 -24.988 1.00 94.25 112 GLN A N 1
ATOM 829 C CA . GLN A 1 112 ? 10.709 -12.046 -26.212 1.00 94.25 112 GLN A CA 1
ATOM 830 C C . GLN A 1 112 ? 10.537 -11.114 -27.411 1.00 94.25 112 GLN A C 1
ATOM 832 O O . GLN A 1 112 ? 10.919 -11.468 -28.522 1.00 94.25 112 GLN A O 1
ATOM 837 N N . LEU A 1 113 ? 9.915 -9.953 -27.201 1.00 94.50 113 LEU A N 1
ATOM 838 C CA . LEU A 1 113 ? 9.515 -9.050 -28.281 1.00 94.50 113 LEU A CA 1
ATOM 839 C C . LEU A 1 113 ? 10.478 -7.870 -28.460 1.00 94.50 113 LEU A C 1
ATOM 841 O O . LEU A 1 113 ? 10.518 -7.251 -29.520 1.00 94.50 113 LEU A O 1
ATOM 845 N N . GLY A 1 114 ? 11.211 -7.524 -27.406 1.00 90.25 114 GLY A N 1
ATOM 846 C CA . GLY A 1 114 ? 12.131 -6.399 -27.385 1.00 90.25 114 GLY A CA 1
ATOM 847 C C . GLY A 1 114 ? 13.542 -6.776 -27.817 1.00 90.25 114 GLY A C 1
ATOM 848 O O . GLY A 1 114 ? 13.812 -7.816 -28.411 1.00 90.25 114 GLY A O 1
ATOM 849 N N . S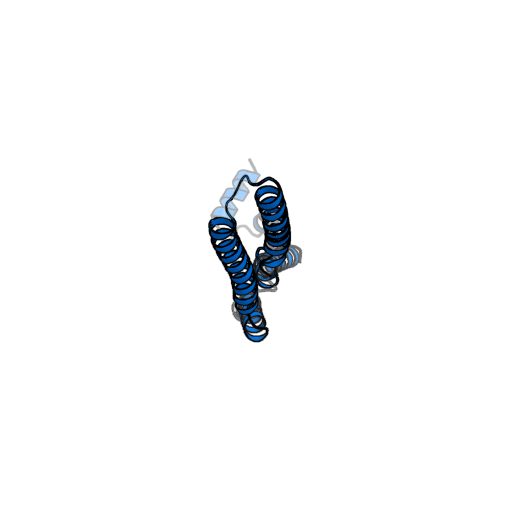ER A 1 115 ? 14.476 -5.883 -27.512 1.00 90.19 115 SER A N 1
ATOM 850 C CA . SER A 1 115 ? 15.894 -6.074 -27.812 1.00 90.19 115 SER A CA 1
ATOM 851 C C . SER A 1 115 ? 16.718 -5.697 -26.580 1.00 90.19 115 SER A C 1
ATOM 853 O O . SER A 1 115 ? 17.297 -4.610 -26.537 1.00 90.19 115 SER A O 1
ATOM 855 N N . PRO A 1 116 ? 16.734 -6.557 -25.544 1.00 85.81 116 PRO A N 1
ATOM 856 C CA . PRO A 1 116 ? 17.356 -6.252 -24.253 1.00 85.81 116 PRO A CA 1
ATOM 857 C C . PRO A 1 116 ? 18.869 -6.024 -24.338 1.00 85.81 116 PRO A C 1
ATOM 859 O O . PRO A 1 116 ? 19.432 -5.298 -23.515 1.00 85.81 116 PRO A O 1
ATOM 862 N N . ASP A 1 117 ? 19.502 -6.603 -25.358 1.00 86.00 117 ASP A N 1
ATOM 863 C CA . ASP A 1 117 ? 20.936 -6.501 -25.613 1.00 86.00 117 ASP A CA 1
ATOM 864 C C . ASP A 1 117 ? 21.318 -5.262 -26.433 1.00 86.00 117 ASP A C 1
ATOM 866 O O . ASP A 1 117 ? 22.504 -5.041 -26.693 1.00 86.00 117 ASP A O 1
ATOM 870 N N . LEU A 1 118 ? 20.349 -4.426 -26.841 1.00 85.75 118 LEU A N 1
ATOM 871 C CA . LEU A 1 118 ? 20.676 -3.195 -27.552 1.00 85.75 118 LEU A CA 1
ATOM 872 C C . LEU A 1 118 ? 21.478 -2.256 -26.641 1.00 85.75 118 LEU A C 1
ATOM 874 O O . LEU A 1 118 ? 21.004 -1.853 -25.571 1.00 85.75 118 LEU A O 1
ATOM 878 N N . PRO A 1 119 ? 22.686 -1.846 -27.066 1.00 81.56 119 PRO A N 1
ATOM 879 C CA . PRO A 1 119 ? 23.467 -0.891 -26.310 1.00 81.56 119 PRO A CA 1
ATOM 880 C C . PRO A 1 11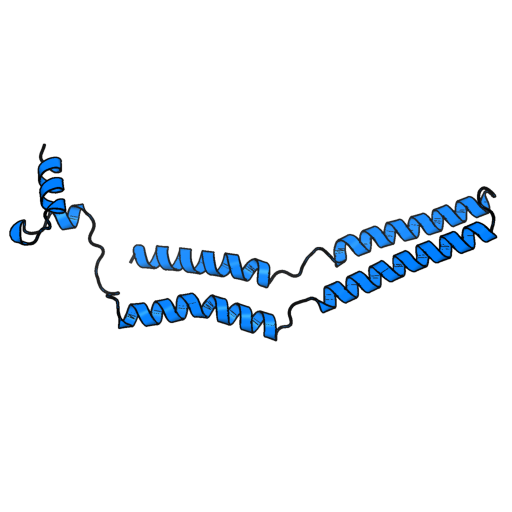9 ? 22.790 0.479 -26.340 1.00 81.56 119 PRO A C 1
ATOM 882 O O . PRO A 1 119 ? 22.126 0.866 -27.306 1.00 81.56 119 PRO A O 1
ATOM 885 N N . SER A 1 120 ? 23.007 1.252 -25.278 1.00 79.50 120 SER A N 1
ATOM 886 C CA . SER A 1 120 ? 22.579 2.647 -25.228 1.00 79.50 120 SER A CA 1
ATOM 887 C C . SER A 1 120 ? 23.193 3.422 -26.394 1.00 79.50 120 SER A C 1
ATOM 889 O O . SER A 1 120 ? 24.412 3.409 -26.557 1.00 79.50 120 SER A O 1
ATOM 891 N N . GLN A 1 121 ? 22.364 4.125 -27.166 1.00 82.50 121 GLN A N 1
ATOM 892 C CA . GLN A 1 121 ? 22.810 4.981 -28.267 1.00 82.50 121 GLN A CA 1
ATOM 893 C C . GLN A 1 121 ? 22.696 6.455 -27.853 1.00 82.50 121 GLN A C 1
ATOM 895 O O . GLN A 1 121 ? 21.677 7.075 -28.156 1.00 82.50 121 GLN A O 1
ATOM 900 N N . PRO A 1 122 ? 23.671 7.033 -27.125 1.00 84.44 122 PRO A N 1
ATOM 901 C CA . PRO A 1 122 ? 23.647 8.454 -26.782 1.00 84.44 122 PRO A CA 1
ATOM 902 C C . PRO A 1 122 ? 23.756 9.317 -28.045 1.00 84.44 122 PRO A C 1
ATOM 904 O O . PRO A 1 122 ? 24.329 8.886 -29.045 1.00 84.44 122 PRO A O 1
ATOM 907 N N . LEU A 1 123 ? 23.244 10.550 -27.989 1.00 80.25 123 LEU A N 1
ATOM 908 C CA . LEU A 1 123 ? 23.232 11.471 -29.132 1.00 80.25 123 LEU A CA 1
ATOM 909 C C . LEU A 1 123 ? 24.631 11.661 -29.743 1.00 80.25 123 LEU A C 1
ATOM 911 O O . LEU A 1 123 ? 24.783 11.547 -30.954 1.00 80.25 123 LEU A O 1
ATOM 915 N N . SER A 1 124 ? 25.658 11.843 -28.909 1.00 81.50 124 SER A N 1
ATOM 916 C CA . SER A 1 124 ? 27.056 11.951 -29.351 1.00 81.50 124 SER A CA 1
ATOM 917 C C . SER A 1 124 ? 27.534 10.730 -30.145 1.00 81.50 124 SER A C 1
ATOM 919 O O . SER A 1 124 ? 28.216 10.877 -31.154 1.00 81.50 124 SER A O 1
ATOM 921 N N . GLY A 1 125 ? 27.142 9.521 -29.733 1.00 81.44 125 GLY A N 1
ATOM 922 C CA . GLY A 1 125 ? 27.478 8.283 -30.438 1.00 81.44 125 GLY A CA 1
ATOM 923 C C . GLY A 1 125 ? 26.739 8.128 -31.768 1.00 81.44 125 GLY A C 1
ATOM 924 O O . GLY A 1 125 ? 27.284 7.555 -32.707 1.00 81.44 125 GLY A O 1
ATOM 925 N N . ARG A 1 126 ? 25.518 8.665 -31.879 1.00 81.31 126 ARG A N 1
ATOM 926 C CA . ARG A 1 126 ? 24.749 8.666 -33.136 1.00 81.31 126 ARG A CA 1
ATOM 927 C C . ARG A 1 126 ? 25.299 9.682 -34.133 1.00 81.31 126 ARG A C 1
ATOM 929 O O . ARG A 1 126 ? 25.515 9.343 -35.288 1.00 81.31 126 ARG A O 1
ATOM 936 N N . LEU A 1 127 ? 25.664 10.869 -33.654 1.00 80.19 127 LEU A N 1
ATOM 937 C CA . LEU A 1 127 ? 26.328 11.912 -34.440 1.00 80.19 127 LEU A CA 1
ATOM 938 C C . LEU A 1 127 ? 27.720 11.506 -34.949 1.00 80.19 127 LEU A C 1
ATOM 940 O O . LEU A 1 127 ? 28.243 12.167 -35.836 1.00 80.19 127 LEU A O 1
ATOM 944 N N . ALA A 1 128 ? 28.337 10.452 -34.408 1.00 78.25 128 ALA A N 1
ATOM 945 C CA . ALA A 1 128 ? 29.612 9.912 -34.885 1.00 78.25 128 ALA A CA 1
ATOM 946 C C . ALA A 1 128 ? 29.453 8.839 -35.982 1.00 78.25 128 ALA A C 1
ATOM 948 O O . ALA A 1 128 ? 30.446 8.470 -36.611 1.00 78.25 128 ALA A O 1
ATOM 949 N N . LYS A 1 129 ? 28.232 8.342 -36.240 1.00 76.44 129 LYS A N 1
ATOM 950 C CA . LYS A 1 129 ? 27.968 7.343 -37.289 1.00 76.44 129 LYS A CA 1
ATOM 951 C C . LYS A 1 129 ? 28.147 7.924 -38.697 1.00 76.44 129 LYS A C 1
ATOM 953 O O . LYS A 1 129 ? 28.202 9.146 -38.897 1.00 76.44 129 LYS A O 1
ATOM 958 N N . ASN A 1 130 ? 28.270 7.019 -39.670 1.00 75.25 130 ASN A N 1
ATOM 959 C CA . ASN A 1 130 ? 28.350 7.356 -41.087 1.00 75.25 130 ASN A CA 1
ATOM 960 C C . ASN A 1 130 ? 27.108 8.182 -41.488 1.00 75.25 130 ASN A C 1
ATOM 962 O O . ASN A 1 130 ? 25.997 7.697 -41.278 1.00 75.25 130 ASN A O 1
ATOM 966 N N . PRO A 1 131 ? 27.268 9.398 -42.051 1.00 71.94 131 PRO A N 1
ATOM 967 C CA . PRO A 1 131 ? 26.143 10.253 -42.436 1.00 71.94 131 PRO A CA 1
ATOM 968 C C . PRO A 1 131 ? 25.135 9.582 -43.377 1.00 71.94 131 PRO A C 1
ATOM 970 O O . PRO A 1 131 ? 23.971 9.964 -43.384 1.00 71.94 131 PRO A O 1
ATOM 973 N N . ALA A 1 132 ? 25.575 8.596 -44.167 1.00 74.38 132 ALA A N 1
ATOM 974 C CA . ALA A 1 132 ? 24.714 7.853 -45.085 1.00 74.38 132 ALA A CA 1
ATOM 975 C C . ALA A 1 132 ? 23.666 6.976 -44.372 1.00 74.38 132 ALA A C 1
ATOM 977 O O . ALA A 1 132 ? 22.632 6.676 -44.963 1.00 74.38 132 ALA A O 1
ATOM 978 N N . ASP A 1 133 ? 23.915 6.608 -43.111 1.00 79.44 133 ASP A N 1
ATOM 979 C CA . ASP A 1 133 ? 23.034 5.768 -42.290 1.00 79.44 133 ASP A CA 1
ATOM 980 C C . ASP A 1 133 ? 22.286 6.581 -41.212 1.00 79.44 133 ASP A C 1
ATOM 982 O O . ASP A 1 133 ? 21.590 6.011 -40.368 1.00 79.44 133 ASP A O 1
ATOM 986 N N . SER A 1 134 ? 22.460 7.908 -41.198 1.00 80.06 134 SER A N 1
ATOM 987 C CA . SER A 1 134 ? 21.861 8.817 -40.215 1.00 80.06 134 SER A CA 1
ATOM 988 C C . SER A 1 134 ? 20.466 9.272 -40.640 1.00 80.06 134 SER A C 1
ATOM 990 O O . SER A 1 134 ? 20.200 9.507 -41.819 1.00 80.06 134 SER A O 1
ATOM 992 N N . SER A 1 135 ? 19.563 9.445 -39.671 1.00 83.81 135 SER A N 1
ATOM 993 C CA . SER A 1 135 ? 18.252 10.046 -39.942 1.00 83.81 135 SER A CA 1
ATOM 994 C C . SER A 1 135 ? 18.380 11.543 -40.258 1.00 83.81 135 SER A C 1
ATOM 996 O O . SER A 1 135 ? 19.375 12.185 -39.915 1.00 83.81 135 SER A O 1
ATOM 998 N N . VAL A 1 136 ? 17.353 12.129 -40.883 1.00 84.31 136 VAL A N 1
ATOM 999 C CA . VAL A 1 136 ? 17.326 13.569 -41.208 1.00 84.31 136 VAL A CA 1
ATOM 1000 C C . VAL A 1 136 ? 17.536 14.430 -39.954 1.00 84.31 136 VAL A C 1
ATOM 1002 O O . VAL A 1 136 ? 18.335 15.364 -39.989 1.00 84.31 136 VAL A O 1
ATOM 1005 N N . ASP A 1 137 ? 16.911 14.069 -38.830 1.00 84.75 137 ASP A N 1
ATOM 1006 C CA . ASP A 1 137 ? 17.066 14.779 -37.552 1.00 84.75 137 ASP A CA 1
ATOM 1007 C C . ASP A 1 137 ? 18.509 14.728 -37.017 1.00 84.75 137 ASP A C 1
ATOM 1009 O O . ASP A 1 137 ? 19.018 15.708 -36.476 1.00 84.75 137 ASP A O 1
ATOM 1013 N N . GLU A 1 138 ? 19.204 13.598 -37.191 1.00 82.94 138 GLU A N 1
ATOM 1014 C CA . GLU A 1 138 ? 20.607 13.457 -36.787 1.00 82.94 138 GLU A CA 1
ATOM 1015 C C . GLU A 1 138 ? 21.544 14.304 -37.655 1.00 82.94 138 GLU A C 1
ATOM 1017 O O . GLU A 1 138 ? 22.519 14.857 -37.145 1.00 82.94 138 GLU A O 1
ATOM 1022 N N . LEU A 1 139 ? 21.248 14.437 -38.952 1.00 84.25 139 LEU A N 1
ATOM 1023 C CA . LEU A 1 139 ? 22.015 15.283 -39.867 1.00 84.25 139 LEU A CA 1
ATOM 1024 C C . LEU A 1 139 ? 21.861 16.771 -39.530 1.00 84.25 139 LEU A C 1
ATOM 1026 O O . LEU A 1 139 ? 22.861 17.492 -39.525 1.00 84.25 139 LEU A O 1
ATOM 1030 N N . VAL A 1 140 ? 20.644 17.215 -39.198 1.00 86.06 140 VAL A N 1
ATOM 1031 C CA . VAL A 1 140 ? 20.379 18.593 -38.749 1.00 86.06 140 VAL A CA 1
ATOM 1032 C C . VAL A 1 140 ? 21.146 18.889 -37.459 1.00 86.06 140 VAL A C 1
ATOM 1034 O O . VAL A 1 140 ? 21.930 19.835 -37.421 1.00 86.06 140 VAL A O 1
ATOM 1037 N N . ALA A 1 141 ? 21.029 18.025 -36.446 1.00 84.88 141 ALA A N 1
ATOM 1038 C CA . ALA A 1 141 ? 21.749 18.191 -35.182 1.00 84.88 141 ALA A CA 1
ATOM 1039 C C . ALA A 1 141 ? 23.284 18.191 -35.357 1.00 84.88 141 ALA A C 1
ATOM 1041 O O . ALA A 1 141 ? 24.000 18.876 -34.627 1.00 84.88 141 ALA A O 1
ATOM 1042 N N . ARG A 1 142 ? 23.819 17.441 -36.333 1.00 81.31 142 ARG A N 1
ATOM 1043 C CA . ARG A 1 142 ? 25.259 17.425 -36.653 1.00 81.31 142 ARG A CA 1
ATOM 1044 C C . ARG A 1 142 ? 25.740 18.732 -37.270 1.00 81.31 142 ARG A C 1
ATOM 1046 O O . ARG A 1 142 ? 26.857 19.153 -36.965 1.00 81.31 142 ARG A O 1
ATOM 1053 N N . ALA A 1 143 ? 24.925 19.326 -38.141 1.00 84.75 143 ALA A N 1
ATOM 1054 C CA . ALA A 1 143 ? 25.205 20.612 -38.766 1.00 84.75 143 ALA A CA 1
ATOM 1055 C C . ALA A 1 143 ? 25.165 21.746 -37.732 1.00 84.75 143 ALA A C 1
ATOM 1057 O O . ALA A 1 143 ? 26.083 22.558 -37.700 1.00 84.75 143 ALA A O 1
ATOM 1058 N N . GLU A 1 144 ? 24.170 21.745 -36.840 1.00 85.56 144 GLU A N 1
ATOM 1059 C CA . GLU A 1 144 ? 24.083 22.700 -35.725 1.00 85.56 144 GLU A CA 1
ATOM 1060 C C . GLU A 1 144 ? 25.279 22.595 -34.774 1.00 85.56 144 GLU A C 1
ATOM 1062 O O . GLU A 1 144 ? 25.804 23.613 -34.345 1.00 85.56 144 GLU A O 1
ATOM 1067 N N . ALA A 1 145 ? 25.759 21.383 -34.481 1.00 82.12 145 ALA A N 1
ATOM 1068 C CA . ALA A 1 145 ? 26.920 21.185 -33.612 1.00 82.12 145 ALA A CA 1
ATOM 1069 C C . ALA A 1 145 ? 28.263 21.656 -34.216 1.00 82.12 145 ALA A C 1
ATOM 1071 O O . ALA A 1 145 ? 29.255 21.706 -33.491 1.00 82.12 145 ALA A O 1
ATOM 1072 N N . HIS A 1 146 ? 28.323 21.930 -35.527 1.00 79.88 146 HIS A N 1
ATOM 1073 C CA . HIS A 1 146 ? 29.521 22.432 -36.221 1.00 79.88 146 HIS A CA 1
ATOM 1074 C C . HIS A 1 146 ? 29.517 23.955 -36.443 1.00 79.88 146 HIS A C 1
ATOM 1076 O O . HIS A 1 146 ? 30.519 24.477 -36.940 1.00 79.88 146 HIS A O 1
ATOM 1082 N N . LEU A 1 147 ? 28.419 24.645 -36.116 1.00 73.25 147 LEU A N 1
ATOM 1083 C CA . LEU A 1 147 ? 28.315 26.109 -36.106 1.00 73.25 147 LEU A CA 1
ATOM 1084 C C . LEU A 1 147 ? 28.747 26.672 -34.746 1.00 73.25 147 LEU A C 1
ATOM 1086 O O . LEU A 1 147 ? 29.357 27.764 -34.755 1.00 73.25 147 LEU A O 1
#

Secondary structure (DSSP, 8-state):
-HHHHHHHHHHHHHHHHHHHHHHS--TTTHHHHHHHHHHHHHHHHHHHHHHHTTSS-HHHHHHHHHHHHHHHHHHHHHHHHHHHTSPPHHHHHHHHHHHHHHHHHHHHHHHHHS-TTPPP--HHHHHTS-GGGS-HHHHHHHHHTT-

Radius of gyration: 33.12 Å; chains: 1; bounding box: 62×41×91 Å

Foldseek 3Di:
DVVVVVVVVVLVVVLCVQLVVLPDQPPPQDPVLVVVVVVLVVVLVVLVVCVVVVVDPPVVSVVVNVVSVVVNVVSVVSNVVSVVPNQDPVSSVVSSCVSVCVVVVVVVCCVVPHDPPDDDCDLVNLLPDDPVPHDPVNVVVNVVVVD

pLDDT: mean 84.84, std 11.08, range [52.38, 96.75]

Sequence (147 aa):
MLFWVIAAILTLGASLAVLLPLAGSPKGGSASSDHDLEVYRDQLSELDRDVARGLIQPAEAEEARAEIARRILRLDNAADKAAARQPSMATRLVATAAVLAVPLVSWGLYSQLGSPDLPSQPLSGRLAKNPADSSVDELVARAEAHL